Protein AF-A0A7U9RIH0-F1 (afdb_monomer_lite)

pLDDT: mean 87.29, std 10.94, range [57.28, 98.31]

Foldseek 3Di:
DDCPDPLNVVLVCCCVPVVVVVCVPDPVSVVVVVVVVVVVVVVVVVVDPPVVVVVVVVVVVVVVVVVVVVVSVVSSVVVVVVVVVVVVPPPPVVVVVVVVVD

Structure (mmCIF, N/CA/C/O backbone):
data_AF-A0A7U9RIH0-F1
#
_entry.id   AF-A0A7U9RIH0-F1
#
loop_
_atom_site.group_PDB
_atom_site.id
_atom_site.type_symbol
_atom_site.label_atom_id
_atom_site.label_alt_id
_atom_site.label_comp_id
_atom_site.label_asym_id
_atom_site.label_entity_id
_atom_site.label_seq_id
_atom_site.pdbx_PDB_ins_code
_atom_site.Cartn_x
_atom_site.Cartn_y
_atom_site.Cartn_z
_atom_site.occupancy
_atom_site.B_iso_or_equiv
_atom_site.auth_seq_id
_atom_site.auth_comp_id
_atom_site.auth_asym_id
_atom_site.auth_atom_id
_atom_site.pdbx_PDB_model_num
ATOM 1 N N . MET A 1 1 ? 2.344 14.242 -12.652 1.00 64.12 1 MET A N 1
ATOM 2 C CA . MET A 1 1 ? 2.606 13.247 -13.706 1.00 64.12 1 MET A CA 1
ATOM 3 C C . MET A 1 1 ? 1.325 13.066 -14.488 1.00 64.12 1 MET A C 1
ATOM 5 O O . MET A 1 1 ? 0.273 12.963 -13.864 1.00 64.12 1 MET A O 1
ATOM 9 N N . ASP A 1 2 ? 1.416 13.124 -15.807 1.00 76.69 2 ASP A N 1
ATOM 10 C CA . ASP A 1 2 ? 0.259 13.033 -16.687 1.00 76.69 2 ASP A CA 1
ATOM 11 C C . ASP A 1 2 ? -0.358 11.623 -16.629 1.00 76.69 2 ASP A C 1
ATOM 13 O O . ASP A 1 2 ? 0.346 10.628 -16.833 1.00 76.69 2 ASP A O 1
ATOM 17 N N . LYS A 1 3 ? -1.653 11.540 -16.300 1.00 78.50 3 LYS A N 1
ATOM 18 C CA . LYS A 1 3 ? -2.390 10.268 -16.214 1.00 78.50 3 LYS A CA 1
ATOM 19 C C . LYS A 1 3 ? -2.672 9.676 -17.595 1.00 78.50 3 LYS A C 1
ATOM 21 O O . LYS A 1 3 ? -2.894 8.474 -17.686 1.00 78.50 3 LYS A O 1
ATOM 26 N N . ASP A 1 4 ? -2.587 10.492 -18.641 1.00 82.31 4 ASP A N 1
ATOM 27 C CA . ASP A 1 4 ? -2.767 10.046 -20.020 1.00 82.31 4 ASP A CA 1
ATOM 28 C C . ASP A 1 4 ? -1.464 9.502 -20.622 1.00 82.31 4 ASP A C 1
ATOM 30 O O . ASP A 1 4 ? -1.474 8.889 -21.690 1.00 82.31 4 ASP A O 1
ATOM 34 N N . SER A 1 5 ? -0.334 9.642 -19.917 1.00 84.44 5 SER A N 1
ATOM 35 C CA . SER A 1 5 ? 0.940 9.087 -20.369 1.00 84.44 5 SER A CA 1
ATOM 36 C C . SER A 1 5 ? 0.885 7.560 -20.499 1.00 84.44 5 SER A C 1
ATOM 38 O O . SER A 1 5 ? 0.350 6.856 -19.640 1.00 84.44 5 SER A O 1
ATOM 40 N N . VAL A 1 6 ? 1.526 7.031 -21.547 1.00 84.38 6 VAL A N 1
ATOM 41 C CA . VAL A 1 6 ? 1.662 5.578 -21.785 1.00 84.38 6 VAL A CA 1
ATOM 42 C C . VAL A 1 6 ? 2.233 4.863 -20.557 1.00 84.38 6 VAL A C 1
ATOM 44 O O . VAL A 1 6 ? 1.823 3.752 -20.229 1.00 84.38 6 VAL A O 1
ATOM 47 N N . LEU A 1 7 ? 3.143 5.526 -19.840 1.00 80.88 7 LEU A N 1
ATOM 48 C CA . LEU A 1 7 ? 3.739 5.001 -18.619 1.00 80.88 7 LEU A CA 1
ATOM 49 C C . LEU A 1 7 ? 2.702 4.807 -17.500 1.00 80.88 7 LEU A C 1
ATOM 51 O O . LEU A 1 7 ? 2.705 3.770 -16.837 1.00 80.88 7 LEU A O 1
ATOM 55 N N . TYR A 1 8 ? 1.800 5.773 -17.304 1.00 83.31 8 TYR A N 1
ATOM 56 C CA . TYR A 1 8 ? 0.726 5.643 -16.321 1.00 83.31 8 TYR A CA 1
ATOM 57 C C . TYR A 1 8 ? -0.238 4.513 -16.696 1.00 83.31 8 TYR A C 1
ATOM 59 O O . TYR A 1 8 ? -0.590 3.709 -15.839 1.00 83.31 8 TYR A O 1
ATOM 67 N N . GLN A 1 9 ? -0.608 4.401 -17.973 1.00 85.19 9 GLN A N 1
ATOM 68 C CA . GLN A 1 9 ? -1.507 3.344 -18.452 1.00 85.19 9 GLN A CA 1
ATOM 69 C C . GLN A 1 9 ? -0.906 1.940 -18.276 1.00 85.19 9 GLN A C 1
ATOM 71 O O . GLN A 1 9 ? -1.592 1.018 -17.837 1.00 85.19 9 GLN A O 1
ATOM 76 N N . LEU A 1 10 ? 0.391 1.771 -18.566 1.00 83.88 10 LEU A N 1
ATOM 77 C CA . LEU A 1 10 ? 1.091 0.502 -18.355 1.00 83.88 10 LEU A CA 1
ATOM 78 C C . LEU A 1 10 ? 1.147 0.128 -16.867 1.00 83.88 10 LEU A C 1
ATOM 80 O O . LEU A 1 10 ? 0.928 -1.031 -16.513 1.00 83.88 10 LEU A O 1
ATOM 84 N N . MET A 1 11 ? 1.435 1.104 -16.002 1.00 86.06 11 MET A N 1
ATOM 85 C CA . MET A 1 11 ? 1.441 0.916 -14.552 1.00 86.06 11 MET A CA 1
ATOM 86 C C . MET A 1 11 ? 0.059 0.501 -14.039 1.00 86.06 11 MET A C 1
ATOM 88 O O . MET A 1 11 ? -0.033 -0.500 -13.331 1.00 86.06 11 MET A O 1
ATOM 92 N N . ASP A 1 12 ? -1.003 1.192 -14.458 1.00 84.50 12 ASP A N 1
ATOM 93 C CA . ASP A 1 12 ? -2.378 0.868 -14.069 1.00 84.50 12 ASP A CA 1
ATOM 94 C C . ASP A 1 12 ? -2.762 -0.562 -14.479 1.00 84.50 12 ASP A C 1
ATOM 96 O O . ASP A 1 12 ? -3.217 -1.346 -13.646 1.00 84.50 12 ASP A O 1
ATOM 100 N N . LEU A 1 13 ? -2.457 -0.962 -15.721 1.00 85.69 13 LEU A N 1
ATOM 101 C CA . LEU A 1 13 ? -2.682 -2.330 -16.190 1.00 85.69 13 LEU A CA 1
ATOM 102 C C . LEU A 1 13 ? -1.958 -3.352 -15.306 1.00 85.69 13 LEU A C 1
ATOM 104 O O . LEU A 1 13 ? -2.557 -4.336 -14.880 1.00 85.69 13 LEU A O 1
ATOM 108 N N . ARG A 1 14 ? -0.665 -3.150 -15.034 1.00 83.69 14 ARG A N 1
ATOM 109 C CA . ARG A 1 14 ? 0.165 -4.107 -14.283 1.00 83.69 14 ARG A CA 1
ATOM 110 C C . ARG A 1 14 ? -0.282 -4.247 -12.831 1.00 83.69 14 ARG A C 1
ATOM 112 O O . ARG A 1 14 ? -0.332 -5.374 -12.334 1.00 83.69 14 ARG A O 1
ATOM 119 N N . VAL A 1 15 ? -0.615 -3.132 -12.183 1.00 81.06 15 VAL A N 1
ATOM 120 C CA . VAL A 1 15 ? -1.099 -3.104 -10.797 1.00 81.06 15 VAL A CA 1
ATOM 121 C C . VAL A 1 15 ? -2.479 -3.756 -10.692 1.00 81.06 15 VAL A C 1
ATOM 123 O O . VAL A 1 15 ? -2.696 -4.553 -9.788 1.00 81.06 15 VAL A O 1
ATOM 126 N N . ASN A 1 16 ? -3.382 -3.511 -11.643 1.00 79.69 16 ASN A N 1
ATOM 127 C CA . ASN A 1 16 ? -4.749 -4.040 -11.588 1.00 79.69 16 ASN A CA 1
ATOM 128 C C . ASN A 1 16 ? -4.906 -5.470 -12.143 1.00 79.69 16 ASN A C 1
ATOM 130 O O . ASN A 1 16 ? -5.997 -6.033 -12.068 1.00 79.69 16 ASN A O 1
ATOM 134 N N . THR A 1 17 ? -3.854 -6.077 -12.706 1.00 80.81 17 THR A N 1
ATOM 135 C CA . THR A 1 17 ? -3.922 -7.436 -13.282 1.00 80.81 17 THR A CA 1
ATOM 136 C C . THR A 1 17 ? -2.933 -8.399 -12.632 1.00 80.81 17 THR A C 1
ATOM 138 O O . THR A 1 17 ? -3.323 -9.298 -11.892 1.00 80.81 17 THR A O 1
ATOM 141 N N . ILE A 1 18 ? -1.641 -8.214 -12.899 1.00 83.12 18 ILE A N 1
ATOM 142 C CA . ILE A 1 18 ? -0.588 -9.184 -12.575 1.00 83.12 18 ILE A CA 1
ATOM 143 C C . ILE A 1 18 ? -0.223 -9.145 -11.093 1.00 83.12 18 ILE A C 1
ATOM 145 O O . ILE A 1 18 ? 0.193 -10.162 -10.538 1.00 83.12 18 ILE A O 1
ATOM 149 N N . MET A 1 19 ? -0.422 -7.999 -10.440 1.00 85.25 19 MET A N 1
ATOM 150 C CA . MET A 1 19 ? -0.122 -7.831 -9.021 1.00 85.25 19 MET A CA 1
ATOM 151 C C . MET A 1 19 ? -0.817 -8.881 -8.154 1.00 85.25 19 MET A C 1
ATOM 153 O O . MET A 1 19 ? -0.177 -9.429 -7.267 1.00 85.25 19 MET A O 1
ATOM 157 N N . ASN A 1 20 ? -2.068 -9.238 -8.463 1.00 83.69 20 ASN A N 1
ATOM 158 C CA . ASN A 1 20 ? -2.828 -10.239 -7.708 1.00 83.69 20 ASN A CA 1
ATOM 159 C C . ASN A 1 20 ? -2.139 -11.613 -7.680 1.00 83.69 20 ASN A C 1
ATOM 161 O O . ASN A 1 20 ? -2.130 -12.281 -6.649 1.00 83.69 20 ASN A O 1
ATOM 165 N N . SER A 1 21 ? -1.524 -12.032 -8.790 1.00 87.62 21 SER A N 1
ATOM 166 C CA . SER A 1 21 ? -0.770 -13.290 -8.840 1.00 87.62 21 SER A CA 1
ATOM 167 C C . SER A 1 21 ? 0.546 -13.206 -8.070 1.00 87.62 21 SER A C 1
ATOM 169 O O . SER A 1 21 ? 0.944 -14.187 -7.454 1.00 87.62 21 SER A O 1
ATOM 171 N N . ILE A 1 22 ? 1.209 -12.046 -8.093 1.00 91.25 22 ILE A N 1
ATOM 172 C CA . ILE A 1 22 ? 2.459 -11.822 -7.355 1.00 91.25 22 ILE A CA 1
ATOM 173 C C . ILE A 1 22 ? 2.186 -11.847 -5.853 1.00 91.25 22 ILE A C 1
ATOM 175 O O . ILE A 1 22 ? 2.797 -12.636 -5.145 1.00 91.25 22 ILE A O 1
ATOM 179 N N . VAL A 1 23 ? 1.229 -11.045 -5.375 1.00 91.50 23 VAL A N 1
ATOM 180 C CA . VAL A 1 23 ? 0.902 -10.987 -3.942 1.00 91.50 23 VAL A CA 1
ATOM 181 C C . VAL A 1 23 ? 0.367 -12.319 -3.430 1.00 91.50 23 VAL A C 1
ATOM 183 O O . VAL A 1 23 ? 0.621 -12.673 -2.287 1.00 91.50 23 VAL A O 1
ATOM 186 N N . GLY A 1 24 ? -0.338 -13.087 -4.269 1.00 91.25 24 GLY A N 1
ATOM 187 C CA . GLY A 1 24 ? -0.806 -14.427 -3.917 1.00 91.25 24 GLY A CA 1
ATOM 188 C C . GLY A 1 24 ? 0.313 -15.461 -3.761 1.00 91.25 24 GLY A C 1
ATOM 189 O O . GLY A 1 24 ? 0.120 -16.447 -3.058 1.00 91.25 24 GLY A O 1
ATOM 190 N N . ALA A 1 25 ? 1.465 -15.252 -4.405 1.00 94.06 25 ALA A N 1
ATOM 191 C CA . ALA A 1 25 ? 2.619 -16.149 -4.339 1.00 94.06 25 ALA A CA 1
ATOM 192 C C . ALA A 1 25 ? 3.699 -15.690 -3.342 1.00 94.06 25 ALA A C 1
ATOM 194 O O . ALA A 1 25 ? 4.607 -16.461 -3.040 1.00 94.06 25 ALA A O 1
ATOM 195 N N . ASP A 1 26 ? 3.628 -14.449 -2.861 1.00 97.38 26 ASP A N 1
ATOM 196 C CA . ASP A 1 26 ? 4.615 -13.861 -1.959 1.00 97.38 26 ASP A CA 1
ATOM 197 C C . ASP A 1 26 ? 4.311 -14.228 -0.496 1.00 97.38 26 ASP A C 1
ATOM 199 O O . ASP A 1 26 ? 3.321 -13.779 0.084 1.00 97.38 26 ASP A O 1
ATOM 203 N N . GLU A 1 27 ? 5.148 -15.085 0.095 1.00 97.44 27 GLU A N 1
ATOM 204 C CA . GLU A 1 27 ? 4.934 -15.616 1.450 1.00 97.44 27 GLU A CA 1
ATOM 205 C C . GLU A 1 27 ? 4.974 -14.521 2.525 1.00 97.44 27 GLU A C 1
ATOM 207 O O . GLU A 1 27 ? 4.152 -14.533 3.444 1.00 97.44 27 GLU A O 1
ATOM 212 N N . ASP A 1 28 ? 5.875 -13.545 2.386 1.00 97.81 28 ASP A N 1
ATOM 213 C CA . ASP A 1 28 ? 6.004 -12.433 3.331 1.00 97.81 28 ASP A CA 1
ATOM 214 C C . ASP A 1 28 ? 4.748 -11.551 3.308 1.00 97.81 28 ASP A C 1
ATOM 216 O O . ASP A 1 28 ? 4.215 -11.183 4.360 1.00 97.81 28 ASP A O 1
ATOM 220 N N . TYR A 1 29 ? 4.223 -11.253 2.116 1.00 95.25 29 TYR A N 1
ATOM 221 C CA . TYR A 1 29 ? 2.963 -10.538 1.948 1.00 95.25 29 TYR A CA 1
ATOM 222 C C . TYR A 1 29 ? 1.801 -11.296 2.596 1.00 95.25 29 TYR A C 1
ATOM 224 O O . TYR A 1 29 ? 1.014 -10.700 3.336 1.00 95.25 29 TYR A O 1
ATOM 232 N N . GLN A 1 30 ? 1.690 -12.605 2.349 1.00 97.69 30 GLN A N 1
ATOM 233 C CA . GLN A 1 30 ? 0.618 -13.424 2.919 1.00 97.69 30 GLN A CA 1
ATOM 234 C C . GLN A 1 30 ? 0.698 -13.496 4.450 1.00 97.69 30 GLN A C 1
ATOM 236 O O . GLN A 1 30 ? -0.331 -13.415 5.123 1.00 97.69 30 GLN A O 1
ATOM 241 N N . GLU A 1 31 ? 1.898 -13.575 5.030 1.00 98.00 31 GLU A N 1
ATOM 242 C CA . GLU A 1 31 ? 2.063 -13.562 6.486 1.00 98.00 31 GLU A CA 1
ATOM 243 C C . GLU A 1 31 ? 1.708 -12.196 7.094 1.00 98.00 31 GLU A C 1
ATOM 245 O O . GLU A 1 31 ? 1.059 -12.128 8.142 1.00 98.00 31 GLU A O 1
ATOM 250 N N . ILE A 1 32 ? 2.063 -11.091 6.429 1.00 96.50 32 ILE A N 1
ATOM 251 C CA . ILE A 1 32 ? 1.629 -9.748 6.841 1.00 96.50 32 ILE A CA 1
ATOM 252 C C . ILE A 1 32 ? 0.099 -9.639 6.791 1.00 96.50 32 ILE A C 1
ATOM 254 O O . ILE A 1 32 ? -0.496 -9.143 7.751 1.00 96.50 32 ILE A O 1
ATOM 258 N N . LEU A 1 33 ? -0.539 -10.132 5.723 1.00 95.69 33 LEU A N 1
ATOM 259 C CA . LEU A 1 33 ? -1.996 -10.139 5.577 1.00 95.69 33 LEU A CA 1
ATOM 260 C C . LEU A 1 33 ? -2.662 -10.928 6.712 1.00 95.69 33 LEU A C 1
ATOM 262 O O . LEU A 1 33 ? -3.528 -10.397 7.406 1.00 95.69 33 LEU A O 1
ATOM 266 N N . ARG A 1 34 ? -2.182 -12.146 6.990 1.00 98.00 34 ARG A N 1
ATOM 267 C CA . ARG A 1 34 ? -2.692 -12.990 8.080 1.00 98.00 34 ARG A CA 1
ATOM 268 C C . ARG A 1 34 ? -2.585 -12.302 9.443 1.00 98.00 34 ARG A C 1
ATOM 270 O O . ARG A 1 34 ? -3.510 -12.369 10.252 1.00 98.00 34 ARG A O 1
ATOM 277 N N . ARG A 1 35 ? -1.462 -11.631 9.719 1.00 97.94 35 ARG A N 1
ATOM 278 C CA . ARG A 1 35 ? -1.275 -10.863 10.961 1.00 97.94 35 ARG A CA 1
ATOM 279 C C . ARG A 1 35 ? -2.194 -9.645 11.027 1.00 97.94 35 ARG A C 1
ATOM 281 O O . ARG A 1 35 ? -2.694 -9.331 12.105 1.00 97.94 35 ARG A O 1
ATOM 288 N N . SER A 1 36 ? -2.414 -8.962 9.905 1.00 95.56 36 SER A N 1
ATOM 289 C CA . SER A 1 36 ? -3.358 -7.844 9.820 1.00 95.56 36 SER A CA 1
ATOM 290 C C . SER A 1 36 ? -4.773 -8.294 10.192 1.00 95.56 36 SER A C 1
ATOM 292 O O . SER A 1 36 ? -5.405 -7.667 11.045 1.00 95.56 36 SER A O 1
ATOM 294 N N . ASP A 1 37 ? -5.228 -9.420 9.639 1.00 96.69 37 ASP A N 1
ATOM 295 C CA . ASP A 1 37 ? -6.541 -9.999 9.945 1.00 96.69 37 ASP A CA 1
ATOM 296 C C . ASP A 1 37 ? -6.661 -10.392 11.426 1.00 96.69 37 ASP A C 1
ATOM 298 O O . ASP A 1 37 ? -7.669 -10.102 12.075 1.00 96.69 37 ASP A O 1
ATOM 302 N N . GLU A 1 38 ? -5.606 -10.982 12.003 1.00 98.19 38 GLU A N 1
ATOM 303 C CA . G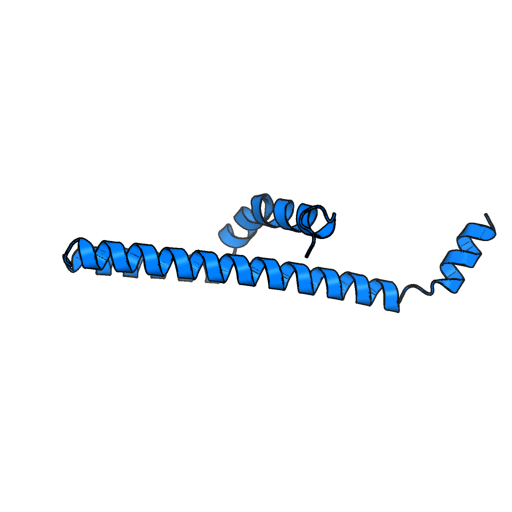LU A 1 38 ? -5.553 -11.311 13.433 1.00 98.19 38 GLU A CA 1
ATOM 304 C C . GLU A 1 38 ? -5.734 -10.061 14.311 1.00 98.19 38 GLU A C 1
ATOM 306 O O . GLU A 1 38 ? -6.519 -10.067 15.265 1.00 98.19 38 GLU A O 1
ATOM 311 N N . TYR A 1 39 ? -5.030 -8.968 14.001 1.00 96.38 39 TYR A N 1
ATOM 312 C CA . TYR A 1 39 ? -5.165 -7.724 14.758 1.00 96.38 39 TYR A CA 1
ATOM 313 C C . TYR A 1 39 ? -6.529 -7.062 14.564 1.00 96.38 39 TYR A C 1
ATOM 315 O O . TYR A 1 39 ? -7.067 -6.533 15.538 1.00 96.38 39 TYR A O 1
ATOM 323 N N . SER A 1 40 ? -7.111 -7.132 13.363 1.00 94.75 40 SER A N 1
ATOM 324 C CA . SER A 1 40 ? -8.472 -6.645 13.113 1.00 94.75 40 SER A CA 1
ATOM 325 C C . SER A 1 40 ? -9.488 -7.382 13.987 1.00 94.75 40 SER A C 1
ATOM 327 O O . SER A 1 40 ? -10.247 -6.749 14.720 1.00 94.75 40 SER A O 1
ATOM 329 N N . GLY A 1 41 ? -9.436 -8.718 14.022 1.00 96.38 41 GLY A N 1
ATOM 330 C CA . GLY A 1 41 ? -10.325 -9.512 14.877 1.00 96.38 41 GLY A CA 1
ATOM 331 C C . GLY A 1 41 ? -10.136 -9.219 16.371 1.00 96.38 41 GLY A C 1
ATOM 332 O O . GLY A 1 41 ? -11.100 -9.167 17.136 1.00 96.38 41 GLY A O 1
ATOM 333 N N . ARG A 1 42 ? -8.896 -8.956 16.807 1.00 97.19 42 ARG A N 1
ATOM 334 C CA . ARG A 1 42 ? -8.617 -8.530 18.188 1.00 97.19 42 ARG A CA 1
ATOM 335 C C . ARG A 1 42 ? -9.199 -7.154 18.508 1.00 97.19 42 ARG A C 1
ATOM 337 O O . ARG A 1 42 ? -9.665 -6.977 19.629 1.00 97.19 42 ARG A O 1
ATOM 344 N N . LEU A 1 43 ? -9.166 -6.204 17.573 1.00 95.75 43 LEU A N 1
ATOM 345 C CA . LEU A 1 43 ? -9.785 -4.884 17.743 1.00 95.75 43 LEU A CA 1
ATOM 346 C C . LEU A 1 43 ? -11.306 -4.998 17.882 1.00 95.75 43 LEU A C 1
ATOM 348 O O . LEU A 1 43 ? -11.880 -4.397 18.787 1.00 95.75 43 LEU A O 1
ATOM 352 N N . GLU A 1 44 ? -11.949 -5.822 17.055 1.00 94.06 44 GLU A N 1
ATOM 353 C CA . GLU A 1 44 ? -13.390 -6.085 17.154 1.00 94.06 44 GLU A CA 1
ATOM 354 C C . GLU A 1 44 ? -13.766 -6.712 18.505 1.00 94.06 44 GLU A C 1
ATOM 356 O O . GLU A 1 44 ? -14.704 -6.265 19.170 1.00 94.06 44 GLU A O 1
ATOM 361 N N . ALA A 1 45 ? -12.989 -7.699 18.965 1.00 97.38 45 ALA A N 1
ATOM 362 C CA . ALA A 1 45 ? -13.225 -8.392 20.231 1.00 97.38 45 ALA A CA 1
ATOM 363 C C . ALA A 1 45 ? -13.102 -7.486 21.473 1.00 97.38 45 ALA A C 1
ATOM 365 O O . ALA A 1 45 ? -13.609 -7.840 22.538 1.00 97.38 45 ALA A O 1
ATOM 366 N N . MET A 1 46 ? -12.458 -6.318 21.361 1.00 97.25 46 MET A N 1
ATOM 367 C CA . MET A 1 46 ? -12.374 -5.346 22.458 1.00 97.25 46 MET A CA 1
ATOM 368 C C . MET A 1 46 ? -13.708 -4.646 22.745 1.00 97.25 46 MET A C 1
ATOM 370 O O . MET A 1 46 ? -13.830 -4.009 23.791 1.00 97.25 46 MET A O 1
ATOM 374 N N . GLY A 1 47 ? -14.700 -4.740 21.849 1.00 96.00 47 GLY A N 1
ATOM 375 C CA . GLY A 1 47 ? -16.014 -4.128 22.058 1.00 96.00 47 GLY A CA 1
ATOM 376 C C . GLY A 1 47 ? -15.945 -2.607 22.210 1.00 96.00 47 GLY A C 1
ATOM 377 O O . GLY A 1 47 ? -16.660 -2.031 23.033 1.00 96.00 47 GLY A O 1
ATOM 378 N N . LEU A 1 48 ? -15.047 -1.959 21.460 1.00 96.81 48 LEU A N 1
ATOM 379 C CA . LEU A 1 48 ? -14.861 -0.510 21.512 1.00 96.81 48 LEU A CA 1
ATOM 380 C C . LEU A 1 48 ? -16.147 0.231 21.100 1.00 96.81 48 LEU A C 1
ATOM 382 O O . LEU A 1 48 ? -16.933 -0.288 20.299 1.00 96.81 48 LEU A O 1
ATOM 386 N N . PRO A 1 49 ? -16.359 1.468 21.591 1.00 97.94 49 PRO A N 1
ATOM 387 C CA . PRO A 1 49 ? -17.458 2.305 21.128 1.00 97.94 49 PRO A CA 1
ATOM 388 C C . PRO A 1 49 ? -17.455 2.434 19.604 1.00 97.94 49 PRO A C 1
ATOM 390 O O . PRO A 1 49 ? -16.397 2.535 18.976 1.00 97.94 49 PRO A O 1
ATOM 393 N N . LYS A 1 50 ? -18.648 2.473 19.009 1.00 96.25 50 LYS A N 1
ATOM 394 C CA . LYS A 1 50 ? -18.826 2.504 17.553 1.00 96.25 50 LYS A CA 1
ATOM 395 C C . LYS A 1 50 ? -18.048 3.647 16.902 1.00 96.25 50 LYS A C 1
ATOM 397 O O . LYS A 1 50 ? -17.448 3.459 15.851 1.00 96.25 50 LYS A O 1
ATOM 402 N N . GLU A 1 51 ? -18.038 4.816 17.529 1.00 97.94 51 GLU A N 1
ATOM 403 C CA . GLU A 1 51 ? -17.348 6.008 17.041 1.00 97.94 51 GLU A CA 1
ATOM 404 C C . GLU A 1 51 ? -15.827 5.806 17.002 1.00 97.94 51 GLU A C 1
ATOM 406 O O . GLU A 1 51 ? -15.168 6.274 16.074 1.00 97.94 51 GLU A O 1
ATOM 411 N N . ALA A 1 52 ? -15.272 5.074 17.974 1.00 97.75 52 ALA A N 1
ATOM 412 C CA . ALA A 1 52 ? -13.851 4.745 18.016 1.00 97.75 52 ALA A CA 1
ATOM 413 C C . ALA A 1 52 ? -13.483 3.743 16.913 1.00 97.75 52 ALA A C 1
ATOM 415 O O . ALA A 1 52 ? -12.524 3.985 16.183 1.00 97.75 52 ALA A O 1
ATOM 416 N N . MET A 1 53 ? -14.277 2.681 16.732 1.00 96.69 53 MET A N 1
ATOM 417 C CA . MET A 1 53 ? -14.073 1.727 15.631 1.00 96.69 53 MET A CA 1
ATOM 418 C C . MET A 1 53 ? -14.157 2.414 14.268 1.00 96.69 53 MET A C 1
ATOM 420 O O . MET A 1 53 ? -13.254 2.274 13.454 1.00 96.69 53 MET A O 1
ATOM 424 N N . GLN A 1 54 ? -15.165 3.262 14.054 1.00 97.12 54 GLN A N 1
ATOM 425 C CA . GLN A 1 54 ? -15.304 4.014 12.805 1.00 97.12 54 GLN A CA 1
ATOM 426 C C . GLN A 1 54 ? -14.118 4.944 12.526 1.00 97.12 54 GLN A C 1
ATOM 428 O O . GLN A 1 54 ? -13.746 5.136 11.367 1.00 97.12 54 GLN A O 1
ATOM 433 N N . LEU A 1 55 ? -13.543 5.560 13.563 1.00 98.19 55 LEU A N 1
ATOM 434 C CA . LEU A 1 55 ? -12.352 6.389 13.406 1.00 98.19 55 LEU A CA 1
ATOM 435 C C . LEU A 1 55 ? -11.128 5.540 13.037 1.00 98.19 55 LEU A C 1
ATOM 437 O O . LEU A 1 55 ? -10.374 5.941 12.151 1.00 98.19 55 LEU A O 1
ATOM 441 N N . ILE A 1 56 ? -10.957 4.379 13.675 1.00 97.00 56 ILE A N 1
ATOM 442 C CA . ILE A 1 56 ? -9.882 3.425 13.367 1.00 97.00 56 ILE A CA 1
ATOM 443 C C . ILE A 1 56 ? -10.005 2.937 11.921 1.00 97.00 56 ILE A C 1
ATOM 445 O O . ILE A 1 56 ? -9.040 3.060 11.171 1.00 97.00 56 ILE A O 1
ATOM 449 N N . ASP A 1 57 ? -11.186 2.482 11.501 1.00 95.19 57 ASP A N 1
ATOM 450 C CA . ASP A 1 57 ? -11.424 1.969 10.146 1.00 95.19 57 ASP A CA 1
ATOM 451 C C . ASP A 1 57 ? -11.089 3.016 9.080 1.00 95.19 57 ASP A C 1
ATOM 453 O O . ASP A 1 57 ? -10.412 2.728 8.089 1.00 95.19 57 ASP A O 1
ATOM 457 N N . ARG A 1 58 ? -11.520 4.266 9.297 1.00 97.94 58 ARG A N 1
ATOM 458 C CA . ARG A 1 58 ? -11.197 5.386 8.402 1.00 97.94 58 ARG A CA 1
ATOM 459 C C . ARG A 1 58 ? -9.702 5.665 8.381 1.00 97.94 58 ARG A C 1
ATOM 461 O O . ARG A 1 58 ? -9.137 5.811 7.305 1.00 97.94 58 ARG A O 1
ATOM 468 N N . TYR A 1 59 ? -9.059 5.720 9.544 1.00 97.75 59 TYR A N 1
ATOM 469 C CA . TYR A 1 59 ? -7.623 5.965 9.626 1.00 97.75 59 TYR A CA 1
ATOM 470 C C . TYR A 1 59 ? -6.818 4.880 8.898 1.00 97.75 59 TYR A C 1
ATOM 472 O O . TYR A 1 59 ? -5.964 5.212 8.080 1.00 97.75 59 TYR A O 1
ATOM 480 N N . VAL A 1 60 ? -7.120 3.599 9.135 1.00 96.25 60 VAL A N 1
ATOM 481 C CA . VAL A 1 60 ? -6.466 2.467 8.459 1.00 96.25 60 VAL A CA 1
ATOM 482 C C . VAL A 1 60 ? -6.712 2.515 6.951 1.00 96.25 60 VAL A C 1
ATOM 484 O O . VAL A 1 60 ? -5.776 2.320 6.177 1.00 96.25 60 VAL A O 1
ATOM 487 N N . SER A 1 61 ? -7.932 2.852 6.521 1.00 96.44 61 SER A N 1
ATOM 488 C CA . SER A 1 61 ? -8.262 3.018 5.099 1.00 96.44 61 SER A CA 1
ATOM 489 C C . SER A 1 61 ? -7.426 4.118 4.438 1.00 96.44 61 SER A C 1
ATOM 491 O O . SER A 1 61 ? -6.874 3.903 3.359 1.00 96.44 61 SER A O 1
ATOM 493 N N . GLU A 1 62 ? -7.270 5.269 5.096 1.00 98.31 62 GLU A N 1
ATOM 494 C CA . GLU A 1 62 ? -6.431 6.367 4.600 1.00 98.31 62 GLU A CA 1
ATOM 495 C C . GLU A 1 62 ? -4.940 5.997 4.590 1.00 98.31 62 GLU A C 1
ATOM 497 O O . GLU A 1 62 ? -4.235 6.320 3.635 1.00 98.31 62 GLU A O 1
ATOM 502 N N . GLN A 1 63 ? -4.444 5.267 5.599 1.00 97.00 63 GLN A N 1
ATOM 503 C CA . GLN A 1 63 ? -3.067 4.754 5.590 1.00 97.00 63 GLN A CA 1
ATOM 504 C C . GLN A 1 63 ? -2.836 3.770 4.436 1.00 97.00 63 GLN A C 1
ATOM 506 O O . GLN A 1 63 ? -1.813 3.853 3.754 1.00 97.00 63 GLN A O 1
ATOM 511 N N . ASN A 1 64 ? -3.794 2.880 4.166 1.00 94.44 64 ASN A N 1
ATOM 512 C CA . ASN A 1 64 ? -3.723 1.960 3.035 1.00 94.44 64 ASN A CA 1
ATOM 513 C C . ASN A 1 64 ? -3.734 2.712 1.693 1.00 94.44 64 ASN A C 1
ATOM 515 O O . ASN A 1 64 ? -2.909 2.440 0.822 1.00 94.44 64 ASN A O 1
ATOM 519 N N . ALA A 1 65 ? -4.608 3.713 1.538 1.00 96.00 65 ALA A N 1
ATOM 520 C CA . ALA A 1 65 ? -4.648 4.560 0.346 1.00 96.00 65 ALA A CA 1
ATOM 521 C C . ALA A 1 65 ? -3.334 5.339 0.142 1.00 96.00 65 ALA A C 1
ATOM 523 O O . ALA A 1 65 ? -2.829 5.426 -0.983 1.00 96.00 65 ALA A O 1
ATOM 524 N N . LEU A 1 66 ? -2.743 5.860 1.224 1.00 97.12 66 LEU A N 1
ATOM 525 C CA . LEU A 1 66 ? -1.447 6.536 1.201 1.00 97.12 66 LEU A CA 1
ATOM 526 C C . LEU A 1 66 ? -0.325 5.584 0.764 1.00 97.12 66 LEU A C 1
ATOM 528 O O . LEU A 1 66 ? 0.452 5.927 -0.130 1.00 97.12 66 LEU A O 1
ATOM 532 N N . GLY A 1 67 ? -0.268 4.382 1.346 1.00 93.69 67 GLY A N 1
ATOM 533 C CA . GLY A 1 67 ? 0.701 3.344 0.989 1.00 93.69 67 GLY A CA 1
ATOM 534 C C . GLY A 1 67 ? 0.571 2.901 -0.469 1.00 93.69 67 GLY A C 1
ATOM 535 O O . GLY A 1 67 ? 1.563 2.881 -1.198 1.00 93.69 67 GLY A O 1
ATOM 536 N N . ALA A 1 68 ? -0.654 2.650 -0.936 1.00 89.81 68 ALA A N 1
ATOM 537 C CA . ALA A 1 68 ? -0.932 2.319 -2.331 1.00 89.81 68 ALA A CA 1
ATOM 538 C C . ALA A 1 68 ? -0.473 3.437 -3.280 1.00 89.81 68 ALA A C 1
ATOM 540 O O . ALA A 1 68 ? 0.15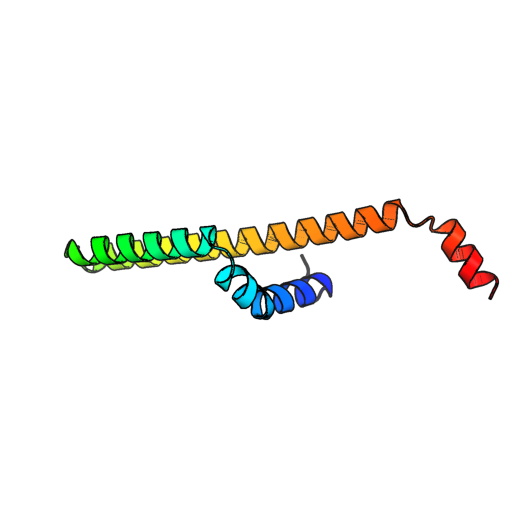1 3.175 -4.313 1.00 89.81 68 ALA A O 1
ATOM 541 N N . ARG A 1 69 ? -0.717 4.705 -2.917 1.00 92.50 69 ARG A N 1
ATOM 542 C CA . ARG A 1 69 ? -0.275 5.843 -3.727 1.00 92.50 69 ARG A CA 1
ATOM 543 C C . ARG A 1 69 ? 1.244 5.973 -3.759 1.00 92.50 69 ARG A C 1
ATOM 545 O O . ARG A 1 69 ? 1.793 6.247 -4.826 1.00 92.50 69 ARG A O 1
ATOM 552 N N . TYR A 1 70 ? 1.910 5.773 -2.625 1.00 94.19 70 TYR A N 1
ATOM 553 C CA . TYR A 1 70 ? 3.368 5.753 -2.553 1.00 94.19 70 TYR A CA 1
ATOM 554 C C . TYR A 1 70 ? 3.947 4.639 -3.432 1.00 94.19 70 TYR A C 1
ATOM 556 O O . TYR A 1 70 ? 4.808 4.913 -4.266 1.00 94.19 70 TYR A O 1
ATOM 564 N N . GLY A 1 71 ? 3.422 3.413 -3.321 1.00 89.50 71 GLY A N 1
ATOM 565 C CA . GLY A 1 71 ? 3.849 2.272 -4.134 1.00 89.50 71 GLY A CA 1
ATOM 566 C C . GLY A 1 71 ? 3.703 2.529 -5.635 1.00 89.50 71 GLY A C 1
ATOM 567 O O . GLY A 1 71 ? 4.639 2.289 -6.396 1.00 89.50 71 GLY A O 1
ATOM 568 N N . ALA A 1 72 ? 2.579 3.112 -6.062 1.00 87.88 72 ALA A N 1
ATOM 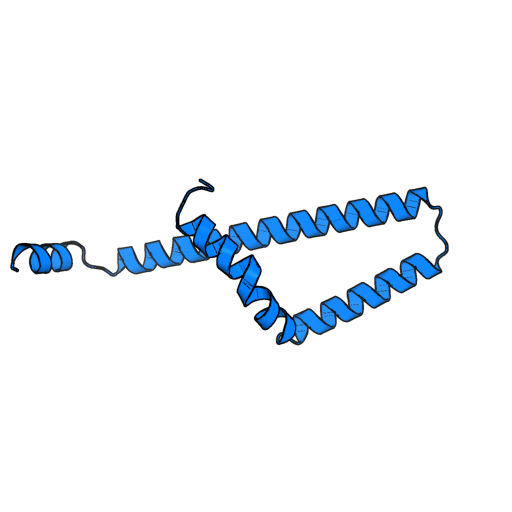569 C CA . ALA A 1 72 ? 2.377 3.500 -7.457 1.00 87.88 72 ALA A CA 1
ATOM 570 C C . ALA A 1 72 ? 3.415 4.534 -7.934 1.00 87.88 72 ALA A C 1
ATOM 572 O O . ALA A 1 72 ? 3.958 4.406 -9.029 1.00 87.88 72 ALA A O 1
ATOM 573 N N . LEU A 1 73 ? 3.725 5.548 -7.117 1.00 89.88 73 LEU A N 1
ATOM 574 C CA . LEU A 1 73 ? 4.745 6.551 -7.448 1.00 89.88 73 LEU A CA 1
ATOM 575 C C . LEU A 1 73 ? 6.155 5.948 -7.509 1.00 89.88 73 LEU A C 1
ATOM 577 O O . LEU A 1 73 ? 6.901 6.274 -8.428 1.00 89.88 73 LEU A O 1
ATOM 581 N N . ALA A 1 74 ? 6.503 5.055 -6.581 1.00 92.81 74 ALA A N 1
ATOM 582 C CA . ALA A 1 74 ? 7.788 4.359 -6.576 1.00 92.81 74 ALA A CA 1
ATOM 583 C C . ALA A 1 74 ? 7.958 3.473 -7.821 1.00 92.81 74 ALA A C 1
ATOM 585 O O . ALA A 1 74 ? 9.016 3.481 -8.446 1.00 92.81 74 ALA A O 1
ATOM 586 N N . TYR A 1 75 ? 6.897 2.772 -8.232 1.00 87.94 75 TYR A N 1
ATOM 587 C CA . TYR A 1 75 ? 6.882 1.998 -9.473 1.00 87.94 75 TYR A CA 1
ATOM 588 C C . TYR A 1 75 ? 7.138 2.892 -10.692 1.00 87.94 75 TYR A C 1
ATOM 590 O O . TYR A 1 75 ? 8.017 2.613 -11.501 1.00 87.94 75 TYR A O 1
ATOM 598 N N . LEU A 1 76 ? 6.411 4.006 -10.804 1.00 87.88 76 LEU A N 1
ATOM 599 C CA . LEU A 1 76 ? 6.571 4.963 -11.903 1.00 87.88 76 LEU A CA 1
ATOM 600 C C . LEU A 1 76 ? 7.974 5.571 -11.968 1.00 87.88 76 LEU A C 1
ATOM 602 O O . LEU A 1 76 ? 8.518 5.728 -13.063 1.00 87.88 76 LEU A O 1
ATOM 606 N N . LEU A 1 77 ? 8.551 5.900 -10.810 1.00 89.50 77 LEU A N 1
ATOM 607 C CA . LEU A 1 77 ? 9.927 6.372 -10.711 1.00 89.50 77 LEU A CA 1
ATOM 608 C C . LEU A 1 77 ? 10.895 5.306 -11.236 1.00 89.50 77 LEU A C 1
ATOM 610 O O . LEU A 1 77 ? 11.624 5.582 -12.179 1.00 89.50 77 LEU A O 1
ATOM 614 N N . GLY A 1 78 ? 10.809 4.067 -10.740 1.00 90.12 78 GLY A N 1
ATOM 615 C CA . GLY A 1 78 ? 11.685 2.979 -11.188 1.00 90.12 78 GLY A CA 1
ATOM 616 C C . 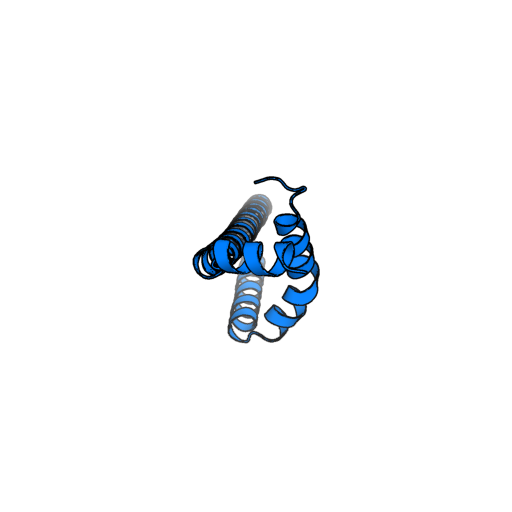GLY A 1 78 ? 11.580 2.682 -12.689 1.00 90.12 78 GLY A C 1
ATOM 617 O O . GLY A 1 78 ? 12.584 2.395 -13.341 1.00 90.12 78 GLY A O 1
ATOM 618 N N . PHE A 1 79 ? 10.387 2.806 -13.280 1.00 85.69 79 PHE A N 1
ATOM 619 C CA . PHE A 1 79 ? 10.226 2.711 -14.735 1.00 85.69 79 PHE A CA 1
ATOM 620 C C . PHE A 1 79 ? 10.860 3.884 -15.482 1.00 85.69 79 PHE A C 1
ATOM 622 O O . PHE A 1 79 ? 11.463 3.680 -16.537 1.00 85.69 79 PHE A O 1
ATOM 629 N N . SER A 1 80 ? 10.723 5.100 -14.957 1.00 85.75 80 SER A N 1
ATOM 630 C CA . SER A 1 80 ? 11.358 6.286 -15.536 1.00 85.75 80 SER A CA 1
ATOM 631 C C . SER A 1 80 ? 12.882 6.145 -15.508 1.00 85.75 80 SER A C 1
ATOM 633 O O . SER A 1 80 ? 13.518 6.322 -16.546 1.00 85.75 80 SER A O 1
ATOM 635 N N . ASP A 1 81 ? 13.442 5.689 -14.385 1.00 88.62 81 ASP A N 1
ATOM 636 C CA . ASP A 1 81 ? 14.874 5.414 -14.223 1.00 88.62 81 ASP A CA 1
ATOM 637 C C . ASP A 1 81 ? 15.359 4.350 -15.221 1.00 88.62 81 ASP A C 1
ATOM 639 O O . ASP A 1 81 ? 16.426 4.478 -15.821 1.00 88.62 81 ASP A O 1
ATOM 643 N N . CYS A 1 82 ? 14.556 3.308 -15.468 1.00 86.56 82 CYS A N 1
ATOM 644 C CA . CYS A 1 82 ? 14.857 2.298 -16.483 1.00 86.56 82 CYS A CA 1
ATOM 645 C C . CYS A 1 82 ? 14.906 2.904 -17.893 1.00 86.56 82 CYS A C 1
ATOM 647 O O . CYS A 1 82 ? 15.828 2.616 -18.656 1.00 86.56 82 CYS A O 1
ATOM 649 N N . ILE A 1 83 ? 13.942 3.759 -18.251 1.00 84.12 83 ILE A N 1
ATOM 650 C CA . ILE A 1 83 ? 13.933 4.457 -19.545 1.00 84.12 83 ILE A CA 1
ATOM 651 C C . ILE A 1 83 ? 15.177 5.343 -19.688 1.00 84.12 83 ILE A C 1
ATOM 653 O O . ILE A 1 83 ? 15.802 5.343 -20.751 1.00 84.12 83 ILE A O 1
ATOM 657 N N . GLU A 1 84 ? 15.551 6.080 -18.642 1.00 85.38 84 GLU A N 1
ATOM 658 C CA . GLU A 1 84 ? 16.771 6.893 -18.631 1.00 85.38 84 GLU A CA 1
ATOM 659 C C . GLU A 1 84 ? 18.029 6.035 -18.788 1.00 85.38 84 GLU A C 1
ATOM 661 O O . GLU A 1 84 ? 18.886 6.351 -19.616 1.00 85.38 84 GLU A O 1
ATOM 666 N N . LEU A 1 85 ? 18.109 4.897 -18.092 1.00 86.44 85 LEU A N 1
ATOM 667 C CA . LEU A 1 85 ? 19.210 3.948 -18.228 1.00 86.44 85 LEU A CA 1
ATOM 668 C C . LEU A 1 85 ? 19.337 3.438 -19.671 1.00 86.44 85 LEU A C 1
ATOM 670 O O . LEU A 1 85 ? 20.438 3.451 -20.223 1.00 86.44 85 LEU A O 1
ATOM 674 N N . PHE A 1 86 ? 18.237 3.028 -20.309 1.00 82.38 86 PHE A N 1
ATOM 675 C CA . PHE A 1 86 ? 18.269 2.588 -21.708 1.00 82.38 86 PHE A CA 1
ATOM 676 C C . PHE A 1 86 ? 18.686 3.720 -22.650 1.00 82.38 86 PHE A C 1
ATOM 678 O O . PHE A 1 86 ? 19.554 3.516 -23.496 1.00 82.38 86 PHE A O 1
ATOM 685 N N . ARG A 1 87 ? 18.148 4.931 -22.470 1.00 80.06 87 ARG A N 1
ATOM 686 C CA . ARG A 1 87 ? 18.540 6.112 -23.258 1.00 80.06 87 ARG A CA 1
ATOM 687 C C . ARG A 1 87 ? 20.012 6.477 -23.098 1.00 80.06 87 ARG A C 1
ATOM 689 O O . ARG A 1 87 ? 20.625 6.884 -24.072 1.00 80.06 87 ARG A O 1
ATOM 696 N N . SER A 1 88 ? 20.581 6.299 -21.907 1.00 76.12 88 SER A N 1
ATOM 697 C CA . SER A 1 88 ? 22.001 6.570 -21.646 1.00 76.12 88 SER A CA 1
ATOM 698 C C . SER A 1 88 ? 22.951 5.584 -22.338 1.00 76.12 88 SER A C 1
ATOM 700 O O . SER A 1 88 ? 24.129 5.886 -22.506 1.00 76.12 88 SER A O 1
ATOM 702 N N . ARG A 1 89 ? 22.452 4.400 -22.725 1.00 68.06 89 ARG A N 1
ATOM 703 C CA . ARG A 1 89 ? 23.239 3.335 -23.367 1.00 68.06 89 ARG A CA 1
ATOM 704 C C . ARG A 1 89 ? 22.971 3.172 -24.857 1.00 68.06 89 ARG A C 1
ATOM 706 O O . ARG A 1 89 ? 23.775 2.542 -25.538 1.00 68.06 89 ARG A O 1
ATOM 713 N N . ILE A 1 90 ? 21.857 3.695 -25.360 1.00 66.12 90 ILE A N 1
ATOM 714 C CA . ILE A 1 90 ? 21.614 3.786 -26.796 1.00 66.12 90 ILE A CA 1
ATOM 715 C C . ILE A 1 90 ? 22.459 4.951 -27.309 1.00 66.12 90 ILE A C 1
ATOM 717 O O . ILE A 1 90 ? 22.156 6.107 -27.019 1.00 66.12 90 ILE A O 1
ATOM 721 N N . ASP A 1 91 ? 23.512 4.646 -28.070 1.00 67.31 91 ASP A N 1
ATOM 722 C CA . ASP A 1 91 ? 24.189 5.664 -28.866 1.00 67.31 91 ASP A CA 1
ATOM 723 C C . ASP A 1 91 ? 23.212 6.134 -29.947 1.00 67.31 91 ASP A C 1
ATOM 725 O O . ASP A 1 91 ? 22.974 5.479 -30.966 1.00 67.31 91 ASP A O 1
ATOM 729 N N . THR A 1 92 ? 22.575 7.267 -29.672 1.00 66.62 92 THR A N 1
ATOM 730 C CA . THR A 1 92 ? 21.587 7.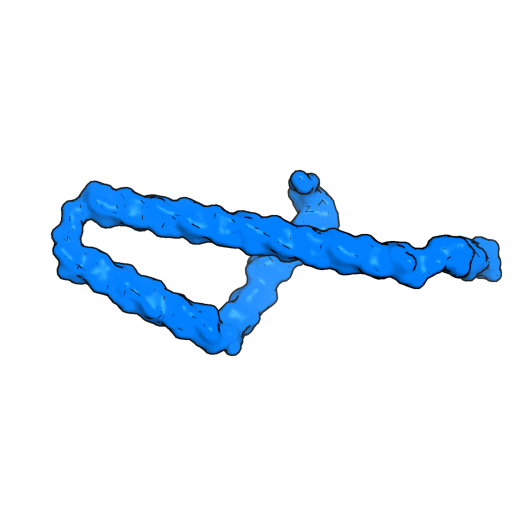873 -30.558 1.00 66.62 92 THR A CA 1
ATOM 731 C C . THR A 1 92 ? 22.195 8.245 -31.908 1.00 66.62 92 THR A C 1
ATOM 733 O O . THR A 1 92 ? 21.456 8.313 -32.889 1.00 66.62 92 THR A O 1
ATOM 736 N N . HIS A 1 93 ? 23.520 8.408 -31.992 1.00 63.41 93 HIS A N 1
ATOM 737 C CA . HIS A 1 93 ? 24.228 8.648 -33.242 1.00 63.41 93 HIS A CA 1
ATOM 738 C C . HIS A 1 93 ? 24.304 7.378 -34.099 1.00 63.41 93 HIS A C 1
ATOM 740 O O . HIS A 1 93 ? 23.907 7.407 -35.263 1.00 63.41 93 HIS A O 1
ATOM 746 N N . ALA A 1 94 ? 24.683 6.244 -33.502 1.00 63.72 94 ALA A N 1
ATOM 747 C CA . ALA A 1 94 ? 24.731 4.950 -34.188 1.00 63.72 94 ALA A CA 1
ATOM 748 C C . ALA A 1 94 ? 23.340 4.476 -34.654 1.00 63.72 94 ALA A C 1
ATOM 750 O O . ALA A 1 94 ? 23.189 3.946 -35.755 1.00 63.72 94 ALA A O 1
ATOM 751 N N . CYS A 1 95 ? 22.292 4.705 -33.851 1.00 64.62 95 CYS A N 1
ATOM 752 C CA . CYS A 1 95 ? 20.918 4.408 -34.268 1.00 64.62 95 CYS A CA 1
ATOM 753 C C . CYS A 1 95 ? 20.431 5.326 -35.400 1.00 64.62 95 CYS A C 1
ATOM 755 O O . CYS A 1 95 ? 19.718 4.859 -36.287 1.00 64.62 95 CYS A O 1
ATOM 757 N N . ALA A 1 96 ? 20.805 6.610 -35.394 1.00 64.44 96 ALA A N 1
ATOM 758 C CA . ALA A 1 96 ? 20.444 7.536 -36.466 1.00 64.44 96 ALA A CA 1
ATOM 759 C C . ALA A 1 96 ? 21.143 7.184 -37.791 1.00 64.44 96 ALA A C 1
AT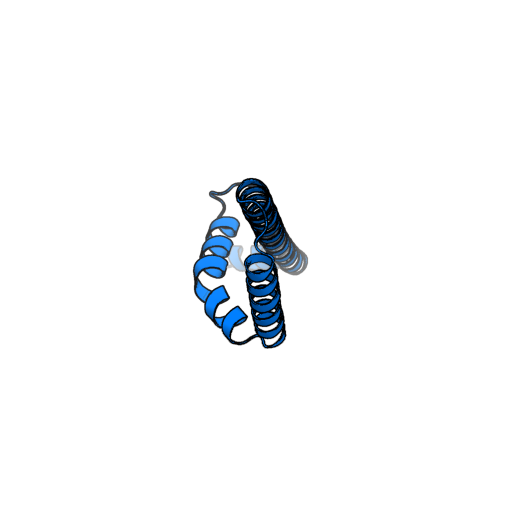OM 761 O O . ALA A 1 96 ? 20.493 7.198 -38.835 1.00 64.44 96 ALA A O 1
ATOM 762 N N . GLU A 1 97 ? 22.425 6.802 -37.757 1.00 64.31 97 GLU A N 1
ATOM 763 C CA . GLU A 1 97 ? 23.143 6.323 -38.947 1.00 64.31 97 GLU A CA 1
ATOM 764 C C . GLU A 1 97 ? 22.538 5.037 -39.518 1.00 64.31 97 GLU A C 1
ATOM 766 O O . GLU A 1 97 ? 22.425 4.909 -40.735 1.00 64.31 97 GLU A O 1
ATOM 771 N N . ALA A 1 98 ? 22.112 4.097 -38.671 1.00 69.00 98 ALA A N 1
ATOM 772 C CA . ALA A 1 98 ? 21.500 2.851 -39.130 1.00 69.00 98 ALA A CA 1
ATOM 773 C C . ALA A 1 98 ? 20.143 3.063 -39.822 1.00 69.00 98 ALA A C 1
ATOM 775 O O . ALA A 1 98 ? 19.813 2.313 -40.732 1.00 69.00 98 ALA A O 1
ATOM 776 N N . ILE A 1 99 ? 19.369 4.074 -39.408 1.00 68.44 99 ILE A N 1
ATOM 777 C CA . ILE A 1 99 ? 18.047 4.380 -39.981 1.00 68.44 99 ILE A CA 1
ATOM 778 C C . ILE A 1 99 ? 18.171 5.201 -41.270 1.00 68.44 99 ILE A C 1
ATOM 780 O O . ILE A 1 99 ? 17.402 4.987 -42.201 1.00 68.44 99 ILE A O 1
ATOM 784 N N . LEU A 1 100 ? 19.123 6.136 -41.335 1.00 69.25 100 LEU A N 1
ATOM 785 C CA . LEU A 1 100 ? 19.326 6.993 -42.511 1.00 69.25 100 LEU A CA 1
ATOM 786 C C . LEU A 1 100 ? 20.069 6.288 -43.659 1.00 69.25 100 LEU A C 1
ATOM 788 O O . LEU A 1 100 ? 19.990 6.753 -44.793 1.00 69.25 100 LEU A O 1
ATOM 792 N N . ASN A 1 101 ? 20.776 5.188 -43.376 1.00 61.59 101 ASN A N 1
ATOM 793 C CA . ASN A 1 101 ? 21.494 4.382 -44.372 1.00 61.59 101 ASN A CA 1
ATOM 794 C C . ASN A 1 101 ? 20.727 3.120 -44.836 1.00 61.59 101 ASN A C 1
ATOM 796 O O . ASN A 1 101 ? 21.311 2.275 -45.518 1.00 61.59 101 ASN A O 1
ATOM 800 N N . THR A 1 102 ? 19.442 2.995 -44.490 1.00 57.28 102 THR A N 1
ATOM 801 C CA . THR A 1 102 ? 18.476 2.039 -45.077 1.00 57.28 102 THR A CA 1
ATOM 802 C C . THR A 1 102 ? 17.474 2.762 -45.956 1.00 57.28 102 THR A C 1
ATOM 804 O O . THR A 1 102 ? 17.149 2.213 -47.031 1.00 57.28 102 THR A O 1
#

Radius of gyration: 21.91 Å; chains: 1; bounding box: 44×29×68 Å

Sequence (102 aa):
MDKDSVLYQLMDLRVNTIMNSIVGADEDYQEILRRSDEYSGRLEAMGLPKEAMQLIDRYVSEQNALGARYGALAYLLGFSDCIELFRSRIDTHACAEAILNT

Secondary structure (DSSP, 8-state):
--TTSHHHHHHHHHHHHTHHHHHHH-HHHHHHHHHHHHHHHHHHHTT--HHHHHHHHHHHHHHHHHHHHHHHHHHHHHHHHHHHHHHHHS-HHHHHHHHHT-